Protein AF-A0A5K4F187-F1 (afdb_monomer)

Radius of gyration: 14.09 Å; Cα contacts (8 Å, |Δi|>4): 110; chains: 1; bounding box: 34×28×37 Å

Secondary structure (DSSP, 8-state):
--HHHHHHHSTTHHHHHHHHHHHHHHHTTT-THHHHHHHHHHHHHHHHHHHHHHHHHTS-GGGHHHHTTTTTHHHHHHHT--SS-HHHHHHHHHHTT--HHHHHHHHHHHHHHT-HHHHHHHH---

Solvent-accessible surface area (backbone atoms only — not comparable to full-atom values): 7067 Å² total; per-residue (Å²): 137,60,76,62,57,62,52,43,71,40,84,56,54,57,54,51,52,38,52,50,43,33,53,29,65,76,39,51,91,80,37,76,68,36,52,55,54,45,52,55,50,19,55,52,49,34,55,50,40,49,49,53,29,57,55,53,76,75,51,61,79,87,64,50,69,62,34,49,76,49,67,40,26,62,59,51,51,35,51,70,52,85,82,82,52,46,39,57,30,45,47,49,42,53,43,70,82,66,49,63,66,52,53,51,28,49,48,51,42,22,64,74,71,68,31,66,61,53,35,48,65,68,68,57,82,126

Structure (mmCIF, N/CA/C/O backbone):
data_AF-A0A5K4F187-F1
#
_entry.id   AF-A0A5K4F187-F1
#
loop_
_atom_site.group_PDB
_atom_site.id
_atom_site.type_symbol
_atom_site.label_atom_id
_atom_site.label_alt_id
_atom_site.label_comp_id
_atom_site.label_asym_id
_atom_site.label_entity_id
_atom_site.label_seq_id
_atom_site.pdbx_PDB_ins_code
_atom_site.Cartn_x
_atom_site.Cartn_y
_atom_site.Cartn_z
_atom_site.occupancy
_atom_site.B_iso_or_equiv
_atom_site.auth_seq_id
_atom_site.auth_comp_id
_atom_site.auth_asym_id
_atom_site.auth_atom_id
_atom_site.pdbx_PDB_model_num
ATOM 1 N N . MET A 1 1 ? -8.136 -8.387 -18.332 1.00 41.91 1 MET A N 1
ATOM 2 C CA . MET A 1 1 ? -8.249 -6.935 -18.084 1.00 41.91 1 MET A CA 1
ATOM 3 C C . MET A 1 1 ? -8.469 -6.796 -16.598 1.00 41.91 1 MET A C 1
ATOM 5 O O . MET A 1 1 ? -9.598 -6.872 -16.133 1.00 41.91 1 MET A O 1
ATOM 9 N N . ASP A 1 2 ? -7.359 -6.778 -15.870 1.00 48.38 2 ASP A N 1
ATOM 10 C CA . ASP A 1 2 ? -7.328 -6.798 -14.414 1.00 48.38 2 ASP A CA 1
ATOM 11 C C . ASP A 1 2 ? -7.909 -5.509 -13.844 1.00 48.38 2 ASP A C 1
ATOM 13 O O . ASP A 1 2 ? -7.563 -4.418 -14.298 1.00 48.38 2 ASP A O 1
ATOM 17 N N . ALA A 1 3 ? -8.751 -5.621 -12.813 1.00 48.53 3 ALA A N 1
ATOM 18 C CA . ALA A 1 3 ? -9.232 -4.478 -12.029 1.00 48.53 3 ALA A CA 1
ATOM 19 C C . ALA A 1 3 ? -8.074 -3.588 -11.528 1.00 48.53 3 ALA A C 1
ATOM 21 O O . ALA A 1 3 ? -8.249 -2.395 -11.297 1.00 48.53 3 ALA A O 1
ATOM 22 N N . MET A 1 4 ? -6.872 -4.160 -11.441 1.00 52.38 4 MET A N 1
ATOM 23 C CA . MET A 1 4 ? -5.626 -3.478 -11.130 1.00 52.38 4 MET A CA 1
ATOM 24 C C . MET A 1 4 ? -5.250 -2.371 -12.127 1.00 52.38 4 MET A C 1
ATOM 26 O O . MET A 1 4 ? -4.772 -1.320 -11.702 1.00 52.38 4 MET A O 1
ATOM 30 N N . CYS A 1 5 ? -5.527 -2.546 -13.427 1.00 54.59 5 CYS A N 1
ATOM 31 C CA . CYS A 1 5 ? -5.309 -1.481 -14.409 1.00 54.59 5 CYS A CA 1
ATOM 32 C C . CYS A 1 5 ? -6.138 -0.242 -14.065 1.00 54.59 5 CYS A C 1
ATOM 34 O O . CYS A 1 5 ? -5.663 0.866 -14.275 1.00 54.59 5 CYS A O 1
ATOM 36 N N . CYS A 1 6 ? -7.341 -0.395 -13.505 1.00 57.56 6 CYS A N 1
ATOM 37 C CA . CYS A 1 6 ? -8.207 0.744 -13.208 1.00 57.56 6 CYS A CA 1
ATOM 38 C C . CYS A 1 6 ? -7.652 1.629 -12.079 1.00 57.56 6 CYS A C 1
ATOM 40 O O . CYS A 1 6 ? -7.726 2.848 -12.189 1.00 57.56 6 CYS A O 1
ATOM 42 N N . TYR A 1 7 ? -7.064 1.042 -11.029 1.00 60.81 7 TYR A N 1
ATOM 43 C CA . TYR A 1 7 ? -6.511 1.802 -9.895 1.00 60.81 7 TYR A CA 1
ATOM 44 C C . TYR A 1 7 ? -5.134 2.403 -10.173 1.00 60.81 7 TYR A C 1
ATOM 46 O O . TYR A 1 7 ? -4.805 3.438 -9.606 1.00 60.81 7 TYR A O 1
ATOM 54 N N . LEU A 1 8 ? -4.335 1.757 -11.025 1.00 64.38 8 LEU A N 1
ATOM 55 C CA . LEU A 1 8 ? -3.025 2.271 -11.431 1.00 64.38 8 LEU A CA 1
ATOM 56 C C . LEU A 1 8 ? -3.118 3.317 -12.552 1.00 64.38 8 LEU A C 1
ATOM 58 O O . LEU A 1 8 ? -2.216 4.137 -12.687 1.00 64.38 8 LEU A O 1
ATOM 62 N N . SER A 1 9 ? -4.192 3.299 -13.352 1.00 67.88 9 SER A N 1
ATOM 63 C CA . SER A 1 9 ? -4.376 4.259 -14.453 1.00 67.88 9 SER A CA 1
ATOM 64 C C . SER A 1 9 ? -4.870 5.628 -13.987 1.00 67.88 9 SER A C 1
ATOM 66 O O . SER A 1 9 ? -4.604 6.623 -14.658 1.00 67.88 9 SER A O 1
ATOM 68 N N . ASP A 1 10 ? -5.611 5.692 -12.876 1.00 76.88 10 ASP A N 1
ATOM 69 C CA . ASP A 1 10 ? -6.059 6.959 -12.295 1.00 76.88 10 ASP A CA 1
ATOM 70 C C . ASP A 1 10 ? -5.128 7.359 -11.137 1.00 76.88 10 ASP A C 1
ATOM 72 O O . ASP A 1 10 ? -5.129 6.704 -10.088 1.00 76.88 10 ASP A O 1
ATOM 76 N N . PRO A 1 11 ? -4.353 8.450 -11.281 1.00 75.06 11 PRO A N 1
ATOM 77 C CA . PRO A 1 11 ? -3.360 8.846 -10.289 1.00 75.06 11 PRO A CA 1
ATOM 78 C C . PRO A 1 11 ? -3.975 9.336 -8.970 1.00 75.06 11 PRO A C 1
ATOM 80 O O . PRO A 1 11 ? -3.240 9.566 -8.010 1.00 75.06 11 PRO A O 1
ATOM 83 N N . HIS A 1 12 ? -5.296 9.517 -8.890 1.00 81.69 12 HIS A N 1
ATOM 84 C CA . HIS A 1 12 ? -5.978 10.063 -7.719 1.00 81.69 12 HIS A CA 1
ATOM 85 C C . HIS A 1 12 ? -6.656 9.007 -6.849 1.00 81.69 12 HIS A C 1
ATOM 87 O O . HIS A 1 12 ? -6.820 9.250 -5.652 1.00 81.69 12 HIS A O 1
ATOM 93 N N . ILE A 1 13 ? -7.013 7.831 -7.383 1.00 86.81 13 ILE A N 1
ATOM 94 C CA . ILE A 1 13 ? -7.771 6.836 -6.605 1.00 86.81 13 ILE A CA 1
ATOM 95 C C . ILE A 1 13 ? -6.973 6.359 -5.388 1.00 86.81 13 ILE A C 1
ATOM 97 O O . ILE A 1 13 ? -7.476 6.416 -4.265 1.00 86.81 13 ILE A O 1
ATOM 101 N N . LEU A 1 14 ? -5.724 5.927 -5.581 1.00 88.44 14 LEU A N 1
ATOM 102 C CA . LEU A 1 14 ? -4.896 5.427 -4.479 1.00 88.44 14 LEU A CA 1
ATOM 103 C C . LEU A 1 14 ? -4.615 6.494 -3.410 1.00 88.44 14 LEU A C 1
ATOM 105 O O . LEU A 1 14 ? -4.866 6.217 -2.234 1.00 88.44 14 LEU A O 1
ATOM 109 N N . PRO A 1 15 ? -4.205 7.727 -3.768 1.00 88.31 15 PRO A N 1
ATOM 110 C CA . PRO A 1 15 ? -4.126 8.825 -2.809 1.00 88.31 15 PRO A CA 1
ATOM 111 C C . PRO A 1 15 ? -5.427 9.060 -2.033 1.00 88.31 15 PRO A C 1
ATOM 113 O O . PRO A 1 15 ? -5.398 9.186 -0.809 1.00 88.31 15 PRO A O 1
ATOM 116 N N . CYS A 1 16 ? -6.584 9.054 -2.703 1.00 90.94 16 CYS A N 1
ATOM 117 C CA . CYS A 1 16 ? -7.873 9.210 -2.031 1.00 90.94 16 CYS A CA 1
AT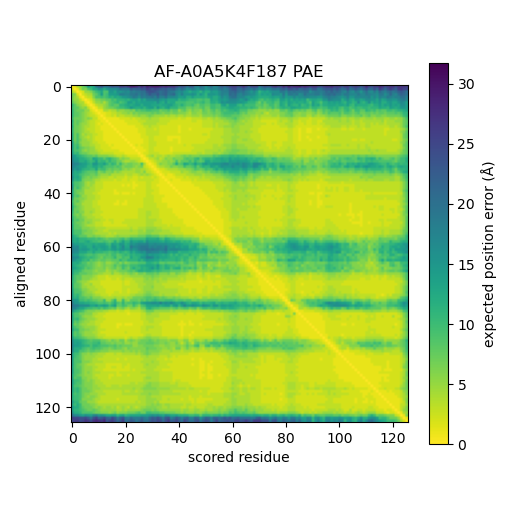OM 118 C C . CYS A 1 16 ? -8.148 8.082 -1.025 1.00 90.94 16 CYS A C 1
ATOM 120 O O . CYS A 1 16 ? -8.597 8.355 0.089 1.00 90.94 16 CYS A O 1
ATOM 122 N N . LEU A 1 17 ? -7.845 6.829 -1.370 1.00 93.12 17 LEU A N 1
ATOM 123 C CA . LEU A 1 17 ? -8.002 5.690 -0.459 1.00 93.12 17 LEU A CA 1
ATOM 124 C C . LEU A 1 17 ? -7.084 5.803 0.764 1.00 93.12 17 LEU A C 1
ATOM 126 O O . LEU A 1 17 ? -7.505 5.491 1.878 1.00 93.12 17 LEU A O 1
ATOM 130 N N . ILE A 1 18 ? -5.862 6.311 0.593 1.00 92.44 18 ILE A N 1
ATOM 131 C CA . ILE A 1 18 ? -4.937 6.565 1.707 1.00 92.44 18 ILE A CA 1
ATOM 132 C C . ILE A 1 18 ? -5.467 7.678 2.619 1.00 92.44 18 ILE A C 1
ATOM 134 O O . ILE A 1 18 ? -5.411 7.555 3.844 1.00 92.44 18 ILE A O 1
ATOM 138 N N . HIS A 1 19 ? -6.042 8.742 2.051 1.00 92.19 19 HIS A N 1
ATOM 139 C CA . HIS A 1 19 ? -6.689 9.796 2.839 1.00 92.19 19 HIS A CA 1
ATOM 140 C C . HIS A 1 19 ? -7.848 9.234 3.673 1.00 92.19 19 HIS A C 1
ATOM 142 O O . HIS A 1 19 ? -7.978 9.568 4.854 1.00 92.19 19 HIS A O 1
ATOM 148 N N . ILE A 1 20 ? -8.658 8.348 3.084 1.00 93.00 20 ILE A N 1
ATOM 149 C CA . ILE A 1 20 ? -9.744 7.658 3.790 1.00 93.00 20 ILE A CA 1
ATOM 150 C C . ILE A 1 20 ? -9.177 6.778 4.908 1.00 93.00 20 ILE A C 1
ATOM 152 O O . ILE A 1 20 ? -9.668 6.862 6.034 1.00 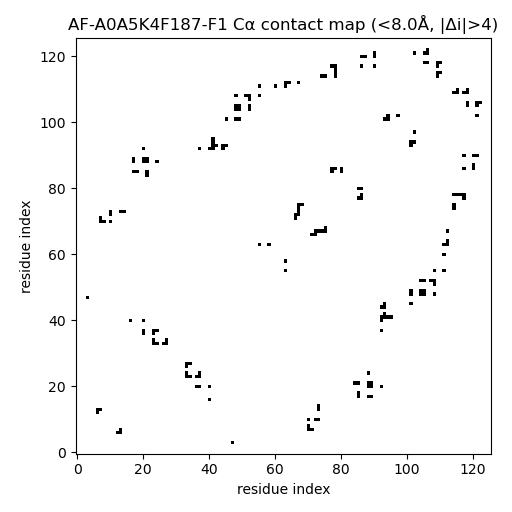93.00 20 ILE A O 1
ATOM 156 N N . ALA A 1 21 ? -8.129 5.990 4.642 1.00 93.19 21 ALA A N 1
ATOM 157 C CA . ALA A 1 21 ? -7.473 5.156 5.651 1.00 93.19 21 ALA A CA 1
ATOM 158 C C . ALA A 1 21 ? -6.973 5.997 6.837 1.00 93.19 21 ALA A C 1
ATOM 160 O O . ALA A 1 21 ? -7.273 5.683 7.988 1.00 93.19 21 ALA A O 1
ATOM 161 N N . CYS A 1 22 ? -6.294 7.113 6.560 1.00 93.25 22 CYS A N 1
ATOM 162 C CA . CYS A 1 22 ? -5.813 8.049 7.577 1.00 93.25 22 CYS A CA 1
ATOM 163 C C . CYS A 1 22 ? -6.962 8.620 8.426 1.00 93.25 22 CYS A C 1
ATOM 165 O O . CYS A 1 22 ? -6.899 8.602 9.658 1.00 93.25 22 CYS A O 1
ATOM 167 N N . GLY A 1 23 ? -8.049 9.071 7.791 1.00 91.94 23 GLY A N 1
ATOM 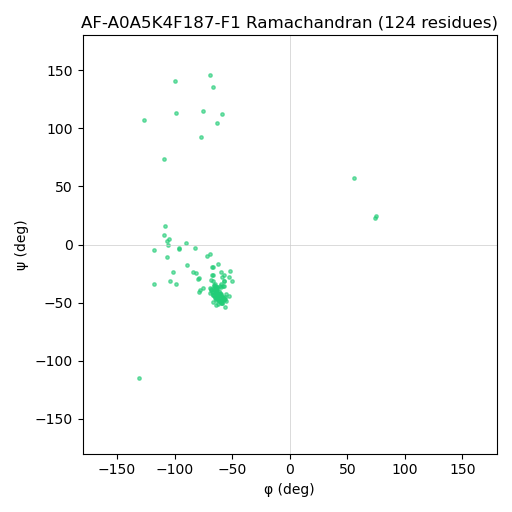168 C CA . GLY A 1 23 ? -9.238 9.555 8.498 1.00 91.94 23 GLY A CA 1
ATOM 169 C C . GLY A 1 23 ? -9.894 8.476 9.365 1.00 91.94 23 GLY A C 1
ATOM 170 O O . GLY A 1 23 ? -10.202 8.716 10.533 1.00 91.94 23 GLY A O 1
ATOM 171 N N . CYS A 1 24 ? -10.043 7.264 8.827 1.00 92.56 24 CYS A N 1
ATOM 172 C CA . CYS A 1 24 ? -10.639 6.134 9.536 1.00 92.56 24 CYS A CA 1
ATOM 173 C C . CYS A 1 24 ? -9.801 5.709 10.747 1.00 92.56 24 CYS A C 1
ATOM 175 O O . CYS A 1 24 ? -10.353 5.448 11.815 1.00 92.56 24 CYS A O 1
ATOM 177 N N . GLN A 1 25 ? -8.471 5.679 10.625 1.00 90.56 25 GLN A N 1
ATOM 178 C CA . GLN A 1 25 ? -7.588 5.336 11.743 1.00 90.56 25 GLN A CA 1
ATOM 179 C C . GLN A 1 25 ? -7.687 6.340 12.894 1.00 90.56 25 GLN A C 1
ATOM 181 O O . GLN A 1 25 ? -7.680 5.922 14.053 1.00 90.56 25 GLN A O 1
ATOM 186 N N . LYS A 1 26 ? -7.851 7.635 12.592 1.00 89.62 26 LYS A N 1
ATOM 187 C CA . LYS A 1 26 ? -8.053 8.688 13.603 1.00 89.62 26 LYS A CA 1
ATOM 188 C C . LYS A 1 26 ? -9.393 8.559 14.341 1.00 89.62 26 LYS A C 1
ATOM 190 O O . LYS A 1 26 ? -9.475 8.963 15.491 1.00 89.62 26 LYS A O 1
ATOM 195 N N . GLN A 1 27 ? -10.407 7.955 13.716 1.00 87.88 27 GLN A N 1
ATOM 196 C CA . GLN A 1 27 ? -11.767 7.816 14.265 1.00 87.88 27 GLN A CA 1
ATOM 197 C C . GLN A 1 27 ? -12.098 6.393 14.762 1.00 87.88 27 GLN A C 1
ATOM 199 O O . GLN A 1 27 ? -13.229 6.11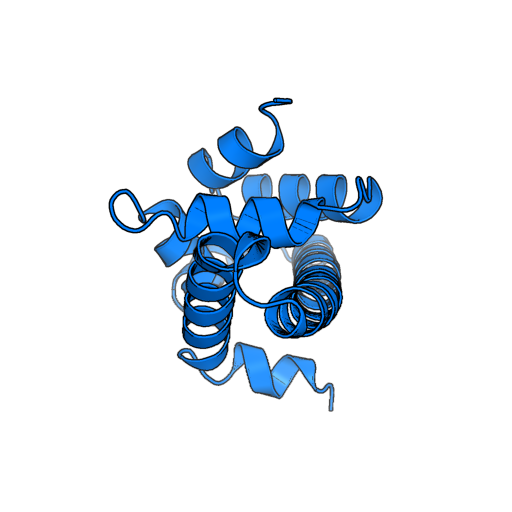5 15.170 1.00 87.88 27 GLN A O 1
ATOM 204 N N . LYS A 1 28 ? -11.129 5.463 14.753 1.00 80.44 28 LYS A N 1
ATOM 205 C CA . LYS A 1 28 ? -11.344 4.022 15.022 1.00 80.44 28 LYS A CA 1
ATOM 206 C C . LYS A 1 28 ? -11.926 3.686 16.399 1.00 80.44 28 LYS A C 1
ATOM 208 O O . LYS A 1 28 ? -12.498 2.605 16.581 1.00 80.44 28 LYS A O 1
ATOM 213 N N . SER A 1 29 ? -11.747 4.577 17.371 1.00 79.44 29 SER A N 1
ATOM 214 C CA . SER A 1 29 ? -12.304 4.467 18.724 1.00 79.44 29 SER A CA 1
ATOM 215 C C . SER A 1 29 ? -13.737 4.986 18.828 1.00 79.44 29 SER A C 1
ATOM 217 O O . SER A 1 29 ? -14.458 4.570 19.728 1.00 79.44 29 SER A O 1
ATOM 219 N N . GLU A 1 30 ? -14.149 5.872 17.922 1.00 82.31 30 GLU A N 1
ATOM 220 C CA . GLU A 1 30 ? -15.410 6.615 18.006 1.00 82.31 30 GLU A CA 1
ATOM 221 C C . GLU A 1 30 ? -16.509 5.991 17.141 1.00 82.31 30 GLU A C 1
ATOM 223 O O . GLU A 1 30 ? -17.677 5.991 17.526 1.00 82.31 30 GLU A O 1
ATOM 228 N N . LEU A 1 31 ? -16.146 5.416 15.989 1.00 82.88 31 LEU A N 1
ATOM 229 C CA . LEU A 1 31 ? -17.103 4.915 15.002 1.00 82.88 31 LEU A CA 1
ATOM 230 C C . LEU A 1 31 ? -16.821 3.450 14.634 1.00 82.88 31 LEU A C 1
ATOM 232 O O . LEU A 1 31 ? -15.895 3.179 13.874 1.00 82.88 31 LEU A O 1
ATOM 236 N N . PRO A 1 32 ? -17.639 2.478 15.080 1.00 81.00 32 PRO A N 1
ATOM 237 C CA . PRO A 1 32 ? -17.440 1.063 14.753 1.00 81.00 32 PRO A CA 1
ATOM 238 C C . PRO A 1 32 ? -17.404 0.761 13.246 1.00 81.00 32 PRO A C 1
ATOM 240 O O . PRO A 1 32 ? -16.668 -0.129 12.823 1.00 81.00 32 PRO A O 1
ATOM 243 N N . LEU A 1 33 ? -18.146 1.526 12.432 1.00 84.56 33 LEU A N 1
ATOM 244 C CA . LEU A 1 33 ? -18.199 1.379 10.971 1.00 84.56 33 LEU A CA 1
ATOM 245 C C . LEU A 1 33 ? -16.819 1.527 10.312 1.00 84.56 33 LEU A C 1
ATOM 247 O O . LEU A 1 33 ? -16.515 0.811 9.360 1.00 84.56 33 LEU A O 1
ATOM 251 N N . VAL A 1 34 ? -15.960 2.408 10.837 1.00 89.88 34 VAL A N 1
ATOM 252 C CA . VAL A 1 34 ? -14.646 2.668 10.229 1.00 89.88 34 VAL A CA 1
ATOM 253 C C . VAL A 1 34 ? -13.711 1.465 10.342 1.00 89.88 34 VAL A C 1
ATOM 255 O O . VAL A 1 34 ? -12.774 1.351 9.561 1.00 89.88 34 VAL A O 1
ATOM 258 N N . ARG A 1 35 ? -13.983 0.522 11.258 1.00 86.44 35 ARG A N 1
ATOM 259 C CA . ARG A 1 35 ? -13.232 -0.738 11.346 1.00 86.44 35 ARG A CA 1
ATOM 260 C C . ARG A 1 35 ? -13.489 -1.635 10.140 1.00 86.44 35 ARG A C 1
ATOM 262 O O . ARG A 1 35 ? -12.549 -2.256 9.664 1.00 86.44 35 ARG A O 1
ATOM 269 N N . GLY A 1 36 ? -14.730 -1.675 9.648 1.00 90.25 36 GLY A N 1
ATOM 270 C CA . GLY A 1 36 ? -15.075 -2.403 8.424 1.00 90.25 36 GLY A CA 1
ATOM 271 C C . GLY A 1 36 ? -14.367 -1.803 7.213 1.00 90.25 36 GLY A C 1
ATOM 272 O O . GLY A 1 36 ? -13.675 -2.513 6.498 1.00 90.25 36 GLY A O 1
ATOM 273 N N . ILE A 1 37 ? -14.419 -0.473 7.080 1.00 91.94 37 ILE A N 1
ATOM 274 C CA . ILE A 1 37 ? -13.717 0.250 6.007 1.00 91.94 37 ILE A CA 1
ATOM 275 C C . ILE A 1 37 ? -12.207 -0.026 6.052 1.00 91.94 37 ILE A C 1
ATOM 277 O O . ILE A 1 37 ? -11.601 -0.303 5.025 1.00 91.94 37 ILE A O 1
ATOM 281 N N . LEU A 1 38 ? -11.586 0.013 7.236 1.00 92.94 38 LEU A N 1
ATOM 282 C CA . LEU A 1 38 ? -10.160 -0.294 7.382 1.00 92.94 38 LEU A CA 1
ATOM 283 C C . LEU A 1 38 ? -9.824 -1.750 7.043 1.00 92.94 38 LEU A C 1
ATOM 285 O O . LEU A 1 38 ? -8.749 -1.995 6.507 1.00 92.94 38 LEU A O 1
ATOM 289 N N . ALA A 1 39 ? -10.713 -2.701 7.335 1.00 91.75 39 ALA A N 1
ATOM 290 C CA . ALA A 1 39 ? -10.518 -4.097 6.954 1.00 91.75 39 ALA A CA 1
ATOM 291 C C . ALA A 1 39 ? -10.566 -4.272 5.427 1.00 91.75 39 ALA A C 1
ATOM 293 O O . ALA A 1 39 ? -9.686 -4.918 4.863 1.00 91.75 39 ALA A O 1
ATOM 294 N N . ASP A 1 40 ? -11.523 -3.632 4.753 1.00 92.69 40 ASP A N 1
ATOM 295 C CA . ASP A 1 40 ? -11.620 -3.668 3.290 1.00 92.69 40 ASP A CA 1
ATOM 296 C C . ASP A 1 40 ? -10.402 -2.996 2.631 1.00 92.69 40 ASP A C 1
ATOM 298 O O . ASP A 1 40 ? -9.826 -3.522 1.677 1.00 92.69 40 ASP A O 1
ATOM 302 N N . LEU A 1 41 ? -9.958 -1.857 3.176 1.00 93.75 41 LEU A N 1
ATOM 303 C CA . LEU A 1 41 ? -8.755 -1.163 2.711 1.00 93.75 41 LEU A CA 1
ATOM 304 C C . LEU A 1 41 ? -7.475 -1.972 2.965 1.00 93.75 41 LEU A C 1
ATOM 306 O O . LEU A 1 41 ? -6.582 -1.939 2.125 1.00 93.75 41 LEU A O 1
ATOM 310 N N . ASN A 1 42 ? -7.378 -2.711 4.078 1.00 94.00 42 ASN A N 1
ATOM 311 C CA . ASN A 1 42 ? -6.258 -3.622 4.343 1.00 94.00 42 ASN A CA 1
ATOM 312 C C . ASN A 1 42 ? -6.159 -4.682 3.242 1.00 94.00 42 ASN A C 1
ATOM 314 O O . ASN A 1 42 ? -5.093 -4.830 2.652 1.00 94.00 42 ASN A O 1
ATOM 318 N N . VAL A 1 43 ? -7.264 -5.360 2.914 1.00 93.06 43 VAL A N 1
ATOM 319 C CA . VAL A 1 43 ? -7.291 -6.367 1.838 1.00 93.06 43 VAL A CA 1
ATOM 320 C C . VAL A 1 43 ? -6.894 -5.739 0.501 1.00 93.06 43 VAL A C 1
ATOM 322 O O . VAL A 1 43 ? -6.000 -6.242 -0.175 1.00 93.06 43 VAL A O 1
ATOM 325 N N . LEU A 1 44 ? -7.486 -4.593 0.155 1.00 92.62 44 LEU A N 1
ATOM 326 C CA . LEU A 1 44 ? -7.191 -3.909 -1.101 1.00 92.62 44 LEU A CA 1
ATOM 327 C C . LEU A 1 44 ? -5.715 -3.504 -1.216 1.00 92.62 44 LEU A C 1
ATOM 329 O O . LEU A 1 44 ? -5.083 -3.757 -2.241 1.00 92.62 44 LEU A O 1
ATOM 333 N N . PHE A 1 45 ? -5.146 -2.873 -0.186 1.00 92.81 45 PHE A N 1
ATOM 334 C CA . PHE A 1 45 ? -3.748 -2.447 -0.231 1.00 92.81 45 PHE A CA 1
ATOM 335 C C . PHE A 1 45 ? -2.785 -3.631 -0.278 1.00 92.81 45 PHE A C 1
ATOM 337 O O . PHE A 1 45 ? -1.778 -3.551 -0.981 1.00 92.81 45 PHE A O 1
ATOM 344 N N . LYS A 1 46 ? -3.100 -4.741 0.396 1.00 92.19 46 LYS A N 1
ATOM 345 C CA . LYS A 1 46 ? -2.319 -5.978 0.290 1.00 92.19 46 LYS A CA 1
ATOM 346 C C . LYS A 1 46 ? -2.279 -6.506 -1.130 1.00 92.19 46 LYS A C 1
ATOM 348 O O . LYS A 1 46 ? -1.193 -6.762 -1.641 1.00 92.19 46 LYS A O 1
ATOM 353 N N . ASP A 1 47 ? -3.435 -6.629 -1.773 1.00 91.06 47 ASP A N 1
ATOM 354 C CA . ASP A 1 47 ? -3.521 -7.135 -3.143 1.00 91.06 47 ASP A CA 1
ATOM 355 C C . ASP A 1 47 ? -2.734 -6.245 -4.111 1.00 91.06 47 ASP A C 1
ATOM 357 O O . ASP A 1 47 ? -1.978 -6.736 -4.953 1.00 91.06 47 ASP A O 1
ATOM 361 N N . ILE A 1 48 ? -2.837 -4.923 -3.937 1.00 90.06 48 ILE A N 1
ATOM 362 C CA . ILE A 1 48 ? -2.066 -3.956 -4.722 1.00 90.06 48 ILE A CA 1
ATOM 363 C C . ILE A 1 48 ? -0.568 -4.154 -4.499 1.00 90.06 48 ILE A C 1
ATOM 365 O O . ILE A 1 48 ? 0.174 -4.250 -5.470 1.00 90.06 48 ILE A O 1
ATOM 369 N N . ILE A 1 49 ? -0.110 -4.252 -3.252 1.00 91.62 49 ILE A N 1
ATOM 370 C CA . ILE A 1 49 ? 1.315 -4.392 -2.934 1.00 91.62 49 ILE A CA 1
ATOM 371 C C . ILE A 1 49 ? 1.896 -5.711 -3.426 1.00 91.62 49 ILE A C 1
ATOM 373 O O . ILE A 1 49 ? 2.982 -5.709 -4.005 1.00 91.62 49 ILE A O 1
ATOM 377 N N . LYS A 1 50 ? 1.181 -6.823 -3.247 1.00 91.06 50 LYS A N 1
ATOM 378 C CA . LYS A 1 50 ? 1.603 -8.133 -3.760 1.00 91.06 50 LYS A CA 1
ATOM 379 C C . LYS A 1 50 ? 1.744 -8.101 -5.273 1.00 91.06 50 LYS A C 1
ATOM 381 O O . LYS A 1 50 ? 2.729 -8.591 -5.818 1.00 91.06 50 LYS A O 1
ATOM 386 N N . SER A 1 51 ? 0.795 -7.469 -5.949 1.00 88.25 51 SER A N 1
ATOM 387 C CA . SER A 1 51 ? 0.830 -7.409 -7.398 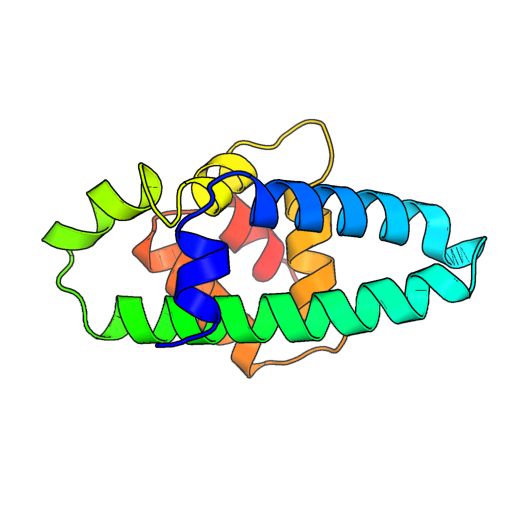1.00 88.25 51 SER A CA 1
ATOM 388 C C . SER A 1 51 ? 1.878 -6.417 -7.925 1.00 88.25 51 SER A C 1
ATOM 390 O O . SER A 1 51 ? 2.607 -6.749 -8.854 1.00 88.25 51 SER A O 1
ATOM 392 N N . VAL A 1 52 ? 2.080 -5.262 -7.274 1.00 88.69 52 VAL A N 1
ATOM 393 C CA . VAL A 1 52 ? 3.218 -4.368 -7.576 1.00 88.69 52 VAL A CA 1
ATOM 394 C C . VAL A 1 52 ? 4.544 -5.106 -7.378 1.00 88.69 52 VAL A C 1
ATOM 396 O O . VAL A 1 52 ? 5.405 -5.037 -8.249 1.00 88.69 52 VAL A O 1
ATOM 399 N N . SER A 1 53 ? 4.695 -5.857 -6.283 1.00 90.56 53 SER A N 1
ATOM 400 C CA . SER A 1 53 ? 5.879 -6.688 -6.034 1.00 90.56 53 SER A CA 1
ATOM 401 C C . SER A 1 53 ? 6.106 -7.690 -7.166 1.00 90.56 53 SER A C 1
ATOM 403 O O . SER A 1 53 ? 7.211 -7.762 -7.693 1.00 90.56 53 SER A O 1
ATOM 405 N N . SER A 1 54 ? 5.063 -8.413 -7.584 1.00 88.12 54 SER A N 1
ATOM 406 C CA . SER A 1 54 ? 5.153 -9.393 -8.673 1.00 88.12 54 SER A CA 1
ATOM 407 C C . SER A 1 54 ? 5.515 -8.752 -10.017 1.00 88.12 54 SER A C 1
ATOM 409 O O . SER A 1 54 ? 6.332 -9.297 -10.757 1.00 88.12 54 SER A O 1
ATOM 411 N N . CYS A 1 55 ? 4.964 -7.575 -10.331 1.00 84.62 55 CYS A N 1
ATOM 412 C CA . CYS A 1 55 ? 5.340 -6.836 -11.536 1.00 84.62 55 CYS A CA 1
ATOM 413 C C . CYS A 1 55 ? 6.822 -6.446 -11.511 1.00 84.62 55 CYS A C 1
ATOM 415 O O . CYS A 1 55 ? 7.529 -6.655 -12.498 1.00 84.62 55 CYS A O 1
ATOM 417 N N . LEU A 1 56 ? 7.288 -5.915 -10.380 1.00 85.31 56 LEU A N 1
ATOM 418 C CA . LEU A 1 56 ? 8.665 -5.462 -10.217 1.00 85.31 56 LEU A CA 1
ATOM 419 C C . LEU A 1 56 ? 9.677 -6.620 -10.276 1.00 85.31 56 LEU A C 1
ATOM 421 O O . LEU A 1 56 ? 10.709 -6.473 -10.918 1.00 85.31 56 LEU A O 1
ATOM 425 N N . GLU A 1 57 ? 9.357 -7.801 -9.731 1.00 84.62 57 GLU A N 1
ATOM 426 C CA . GLU A 1 57 ? 10.216 -9.001 -9.818 1.00 84.62 57 GLU A CA 1
ATOM 427 C C . GLU A 1 57 ? 10.544 -9.434 -11.255 1.00 84.62 57 GLU A C 1
ATOM 429 O O . GLU A 1 57 ? 11.568 -10.074 -11.496 1.00 84.62 57 GLU A O 1
ATOM 434 N N . THR A 1 58 ? 9.676 -9.105 -12.213 1.00 80.62 58 THR A N 1
ATOM 435 C CA . THR A 1 58 ? 9.851 -9.464 -13.628 1.00 80.62 58 THR A CA 1
ATOM 436 C C . THR A 1 58 ? 10.478 -8.353 -14.474 1.00 80.62 58 THR A C 1
A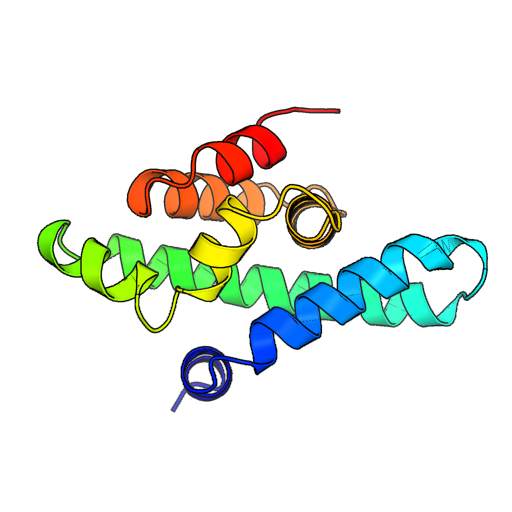TOM 438 O O . THR A 1 58 ? 10.711 -8.561 -15.665 1.00 80.62 58 THR A O 1
ATOM 441 N N . MET A 1 59 ? 10.743 -7.181 -13.888 1.00 78.38 59 MET A N 1
ATOM 442 C CA . MET A 1 59 ? 11.283 -6.015 -14.588 1.00 78.38 59 MET A CA 1
ATOM 443 C C . MET A 1 59 ? 12.792 -5.862 -14.392 1.00 78.38 59 MET A C 1
ATOM 445 O O . MET A 1 59 ? 13.317 -6.013 -13.295 1.00 78.38 59 MET A O 1
ATOM 449 N N . ASP A 1 60 ? 13.487 -5.467 -15.460 1.00 75.75 60 ASP A N 1
ATOM 450 C CA . ASP A 1 60 ? 14.865 -4.980 -15.375 1.00 75.75 60 ASP A CA 1
ATOM 451 C C . ASP A 1 60 ? 14.945 -3.611 -14.671 1.00 75.75 60 ASP A C 1
ATOM 453 O O . ASP A 1 60 ? 14.094 -2.739 -14.876 1.00 75.75 60 ASP A O 1
ATOM 457 N N . ASP A 1 61 ? 16.032 -3.380 -13.924 1.00 68.44 61 ASP A N 1
ATOM 458 C CA . ASP A 1 61 ? 16.309 -2.143 -13.168 1.00 68.44 61 ASP A CA 1
ATOM 459 C C . ASP A 1 61 ? 16.144 -0.845 -13.987 1.00 68.44 61 ASP A C 1
ATOM 461 O O . ASP A 1 61 ? 15.763 0.203 -13.458 1.00 68.44 61 ASP A O 1
ATOM 465 N N . SER A 1 62 ? 16.412 -0.889 -15.296 1.00 68.19 62 SER A N 1
ATOM 466 C CA . SER A 1 62 ? 16.293 0.260 -16.205 1.00 68.19 62 SER A CA 1
ATOM 467 C C . SER A 1 62 ? 14.853 0.747 -16.410 1.00 68.19 62 SER A C 1
ATOM 469 O O . SER A 1 62 ? 14.661 1.900 -16.799 1.00 68.19 62 SER A O 1
ATOM 471 N N . ASN A 1 63 ? 13.851 -0.085 -16.112 1.00 73.19 63 ASN A N 1
ATOM 472 C CA . ASN A 1 63 ? 12.430 0.242 -16.260 1.00 73.19 63 ASN A CA 1
ATOM 473 C C . ASN A 1 63 ? 11.784 0.745 -14.960 1.00 73.19 63 ASN A C 1
ATOM 475 O O . ASN A 1 63 ? 10.627 1.156 -14.975 1.00 73.19 63 ASN A O 1
ATOM 479 N N . ILE A 1 64 ? 12.519 0.763 -13.844 1.00 73.25 64 ILE A N 1
ATOM 480 C CA . ILE A 1 64 ? 11.969 1.101 -12.524 1.00 73.25 64 ILE A CA 1
ATOM 481 C C . ILE A 1 64 ? 11.795 2.617 -12.339 1.00 73.25 64 ILE A C 1
ATOM 483 O O . ILE A 1 64 ? 10.786 3.076 -11.807 1.00 73.25 64 ILE A O 1
ATOM 487 N N . ALA A 1 65 ? 12.759 3.418 -12.803 1.00 70.56 65 ALA A N 1
ATOM 488 C CA . ALA A 1 65 ? 12.733 4.877 -12.659 1.00 70.56 65 ALA A CA 1
ATOM 489 C C . ALA A 1 65 ? 11.471 5.571 -13.227 1.00 70.56 65 ALA A C 1
ATOM 491 O O . ALA A 1 65 ? 10.949 6.456 -12.551 1.00 70.56 65 ALA A O 1
ATOM 492 N N . PRO A 1 66 ? 10.940 5.219 -14.416 1.00 73.62 66 PRO A N 1
ATOM 493 C CA . PRO A 1 66 ? 9.719 5.851 -14.918 1.00 73.62 66 PRO A CA 1
ATOM 494 C C . PRO A 1 66 ? 8.468 5.521 -14.087 1.00 73.62 66 PRO A C 1
ATOM 496 O O . PRO A 1 66 ? 7.565 6.356 -14.022 1.00 73.62 66 PRO A O 1
ATOM 499 N N . LEU A 1 67 ? 8.422 4.377 -13.390 1.00 76.69 67 LEU A N 1
ATOM 500 C CA . LEU A 1 67 ? 7.256 3.975 -12.591 1.00 76.69 67 LEU A CA 1
ATOM 501 C C . LEU A 1 67 ? 6.992 4.930 -11.425 1.00 76.69 67 LEU A C 1
ATOM 503 O O . LEU A 1 67 ? 5.841 5.256 -11.142 1.00 76.69 67 LEU A O 1
ATOM 507 N N . THR A 1 68 ? 8.041 5.431 -10.767 1.00 74.69 68 THR A N 1
ATOM 508 C CA . THR A 1 68 ? 7.903 6.386 -9.650 1.00 74.69 68 THR A CA 1
ATOM 509 C C . THR A 1 68 ? 7.469 7.783 -10.104 1.00 74.69 68 THR A C 1
ATOM 511 O O . THR A 1 68 ? 7.081 8.606 -9.277 1.00 74.69 68 THR A O 1
ATOM 514 N N . THR A 1 69 ? 7.472 8.040 -11.415 1.00 74.62 69 THR A N 1
ATOM 515 C CA . THR A 1 69 ? 6.915 9.247 -12.047 1.00 74.62 69 THR A CA 1
ATOM 516 C C . THR A 1 69 ? 5.585 9.005 -12.773 1.00 74.62 69 THR A C 1
ATOM 518 O O . THR A 1 69 ? 5.021 9.950 -13.322 1.00 74.62 69 THR A O 1
ATOM 521 N N . GLY A 1 70 ? 5.090 7.763 -12.772 1.00 80.88 70 GLY A N 1
ATOM 522 C CA . GLY A 1 70 ? 3.863 7.326 -13.437 1.00 80.88 70 GLY A CA 1
ATOM 523 C C . GLY A 1 70 ? 2.980 6.509 -12.496 1.00 80.88 70 GLY A C 1
ATOM 524 O O . GLY A 1 70 ? 2.494 7.017 -11.487 1.00 80.88 70 GLY A O 1
ATOM 525 N N . GLU A 1 71 ? 2.786 5.229 -12.804 1.00 79.75 71 GLU A N 1
ATOM 526 C CA . GLU A 1 71 ? 1.830 4.336 -12.134 1.00 79.75 71 GLU A CA 1
ATOM 527 C C . GLU A 1 71 ? 2.069 4.172 -10.621 1.00 79.75 71 GLU A C 1
ATOM 529 O O . GLU A 1 71 ? 1.133 3.926 -9.858 1.00 79.75 71 GLU A O 1
ATOM 534 N N . LEU A 1 72 ? 3.315 4.327 -10.161 1.00 86.75 72 LEU A N 1
ATOM 535 C CA . LEU A 1 72 ? 3.715 4.208 -8.754 1.00 86.75 72 LEU A CA 1
ATOM 536 C C . LEU A 1 72 ? 4.076 5.560 -8.126 1.00 86.75 72 LEU A C 1
ATOM 538 O O . LEU A 1 72 ? 4.655 5.605 -7.038 1.00 86.75 72 LEU A O 1
ATOM 542 N N . GLN A 1 73 ? 3.699 6.675 -8.760 1.00 87.38 73 GLN A N 1
ATOM 543 C CA . GLN A 1 73 ? 3.934 8.017 -8.221 1.00 87.38 73 GLN A CA 1
ATOM 544 C C . GLN A 1 73 ? 3.312 8.202 -6.830 1.00 87.38 73 GLN A C 1
ATOM 546 O O . GLN A 1 73 ? 3.856 8.917 -5.993 1.00 87.38 73 GLN A O 1
ATOM 551 N N . TRP A 1 74 ? 2.200 7.528 -6.534 1.00 89.06 74 TRP A N 1
ATOM 552 C CA . TRP A 1 74 ? 1.567 7.583 -5.217 1.00 89.06 74 TRP A CA 1
ATOM 553 C C . TRP A 1 74 ? 2.484 7.069 -4.088 1.00 89.06 74 TRP A C 1
ATOM 555 O O . TRP A 1 74 ? 2.477 7.652 -3.006 1.00 89.06 74 TRP A O 1
ATOM 565 N N . LEU A 1 75 ? 3.323 6.051 -4.337 1.00 90.12 75 LEU A N 1
ATOM 566 C CA . LEU A 1 75 ? 4.327 5.573 -3.374 1.00 90.12 75 LEU A CA 1
ATOM 567 C C . LEU A 1 75 ? 5.448 6.597 -3.186 1.00 90.12 75 LEU A C 1
ATOM 569 O O . LEU A 1 75 ? 5.856 6.865 -2.058 1.00 90.12 75 LEU A O 1
ATOM 573 N N . ALA A 1 76 ? 5.904 7.221 -4.274 1.00 88.75 76 ALA A N 1
ATOM 574 C CA . ALA A 1 76 ? 6.883 8.303 -4.200 1.00 88.75 76 ALA A CA 1
ATOM 575 C C . ALA A 1 76 ? 6.327 9.524 -3.441 1.00 88.75 76 ALA A C 1
ATOM 577 O O . ALA A 1 76 ? 7.043 10.167 -2.676 1.00 88.75 76 ALA A O 1
ATOM 578 N N . ASN A 1 77 ? 5.038 9.827 -3.590 1.00 89.56 77 ASN A N 1
ATOM 579 C CA . ASN A 1 77 ? 4.382 10.893 -2.836 1.00 89.56 77 ASN A CA 1
ATOM 580 C C . ASN A 1 77 ? 4.289 10.551 -1.340 1.00 89.56 77 ASN A C 1
ATOM 582 O O . ASN A 1 77 ? 4.545 11.419 -0.511 1.00 89.56 77 ASN A O 1
ATOM 586 N N . LEU A 1 78 ? 3.981 9.296 -0.988 1.00 90.12 78 LEU A N 1
ATOM 587 C CA . LEU A 1 78 ? 3.971 8.835 0.408 1.00 90.12 78 LEU A CA 1
ATOM 588 C C . LEU A 1 78 ? 5.352 8.898 1.065 1.00 90.12 78 LEU A C 1
ATOM 590 O O . LEU A 1 78 ? 5.467 9.258 2.235 1.00 90.12 78 LEU A O 1
ATOM 594 N N . GLU A 1 79 ? 6.405 8.568 0.321 1.00 89.75 79 GLU A N 1
ATOM 595 C CA . GLU A 1 79 ? 7.790 8.667 0.789 1.00 89.75 79 GLU A CA 1
ATOM 596 C C . GLU A 1 79 ? 8.130 10.101 1.233 1.00 89.75 79 GLU A C 1
ATOM 598 O O . GLU A 1 79 ? 8.808 10.312 2.241 1.00 89.75 79 GLU A O 1
ATOM 603 N N . ASN A 1 80 ? 7.578 11.094 0.535 1.00 86.69 80 ASN A N 1
ATOM 604 C CA . ASN A 1 80 ? 7.772 12.513 0.822 1.00 86.69 80 ASN A CA 1
ATOM 605 C C . ASN A 1 80 ? 6.730 13.109 1.795 1.00 86.69 80 ASN A C 1
ATOM 607 O O . ASN A 1 80 ? 6.794 14.304 2.082 1.00 86.69 80 ASN A O 1
ATOM 611 N N . ASP A 1 81 ? 5.777 12.324 2.318 1.00 84.25 81 ASP A N 1
ATOM 612 C CA . ASP A 1 81 ? 4.815 12.815 3.313 1.00 84.25 81 ASP A CA 1
ATOM 613 C C . ASP A 1 81 ? 5.475 12.958 4.691 1.00 84.25 81 ASP A C 1
ATOM 615 O O . ASP A 1 81 ? 5.852 11.971 5.317 1.00 84.25 81 ASP A O 1
ATOM 619 N N . ASP A 1 82 ? 5.584 14.187 5.189 1.00 71.88 82 ASP A N 1
ATOM 620 C CA . ASP A 1 82 ? 6.128 14.474 6.526 1.00 71.88 82 ASP A CA 1
ATOM 621 C C . ASP A 1 82 ? 5.105 15.141 7.463 1.00 71.88 82 ASP A C 1
ATOM 623 O O . ASP A 1 82 ? 5.398 15.367 8.635 1.00 71.88 82 ASP A O 1
ATOM 627 N N . GLN A 1 83 ? 3.905 15.480 6.975 1.00 74.62 83 GLN A N 1
ATOM 628 C CA . GLN A 1 83 ? 2.980 16.364 7.702 1.00 74.62 83 GLN A CA 1
ATOM 629 C C . GLN A 1 83 ? 1.654 15.715 8.088 1.00 74.62 83 GLN A C 1
ATOM 631 O O . GLN A 1 83 ? 1.090 16.064 9.127 1.00 74.62 83 GLN A O 1
ATOM 636 N N . PHE A 1 84 ? 1.125 14.803 7.272 1.00 78.44 84 PHE A N 1
ATOM 637 C CA . PHE A 1 84 ? -0.267 14.368 7.416 1.00 78.44 84 PHE A CA 1
ATOM 638 C C . PHE A 1 84 ? -0.419 12.961 8.002 1.00 78.44 84 PHE A C 1
ATOM 640 O O . PHE A 1 84 ? -1.528 12.586 8.410 1.00 78.44 84 PHE A O 1
ATOM 647 N N . GLY A 1 85 ? 0.687 12.217 8.100 1.00 87.00 85 GLY A N 1
ATOM 648 C CA . GLY A 1 85 ? 0.720 10.851 8.617 1.00 87.00 85 GLY A CA 1
ATOM 649 C C . GLY A 1 85 ? 0.155 9.840 7.621 1.00 87.00 85 GLY A C 1
ATOM 650 O O . GLY A 1 85 ? -0.336 8.790 8.022 1.00 87.00 85 GLY A O 1
ATOM 651 N N . PHE A 1 86 ? 0.177 10.152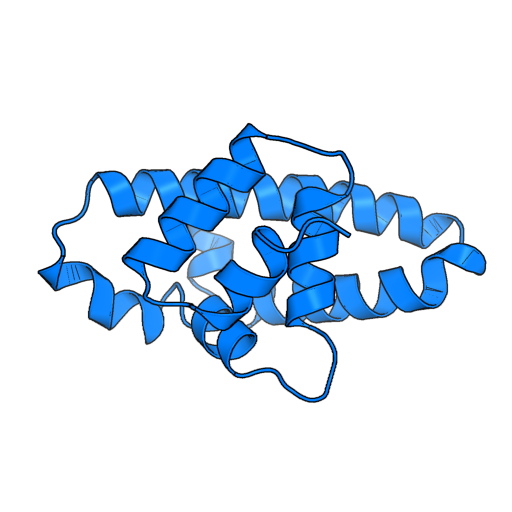 6.324 1.00 91.19 86 PHE A N 1
ATOM 652 C CA . PHE A 1 86 ? -0.313 9.261 5.275 1.00 91.19 86 PHE A CA 1
ATOM 653 C C . PHE A 1 86 ? 0.585 8.044 5.106 1.00 91.19 86 PHE A C 1
ATOM 655 O O . PHE A 1 86 ? 0.068 6.944 4.922 1.00 91.19 86 PHE A O 1
ATOM 662 N N . ARG A 1 87 ? 1.907 8.225 5.228 1.00 92.56 87 ARG A N 1
ATOM 663 C CA . ARG A 1 87 ? 2.861 7.109 5.225 1.00 92.56 87 ARG A CA 1
ATOM 664 C C . ARG A 1 87 ? 2.524 6.102 6.320 1.00 92.56 87 ARG A C 1
ATOM 666 O O . ARG A 1 87 ? 2.320 4.932 6.022 1.00 92.56 87 ARG A O 1
ATOM 673 N N . GLU A 1 88 ? 2.403 6.578 7.557 1.00 90.31 88 GLU A N 1
ATOM 674 C CA . GLU A 1 88 ? 2.083 5.735 8.711 1.00 90.31 88 GLU A CA 1
ATOM 675 C C . GLU A 1 88 ? 0.691 5.107 8.576 1.00 90.31 88 GLU A C 1
ATOM 677 O O . GLU A 1 88 ? 0.501 3.925 8.850 1.00 90.31 88 GLU A O 1
ATOM 682 N N . ALA A 1 89 ? -0.289 5.871 8.084 1.00 91.88 89 ALA A N 1
ATOM 683 C CA . ALA A 1 89 ? -1.624 5.341 7.867 1.00 91.88 89 ALA A CA 1
ATOM 684 C C . ALA A 1 89 ? -1.629 4.196 6.856 1.00 91.88 89 ALA A C 1
ATOM 686 O O . ALA A 1 89 ? -2.275 3.174 7.088 1.00 91.88 89 ALA A O 1
ATOM 687 N N . PHE A 1 90 ? -0.890 4.345 5.759 1.00 93.31 90 PHE A N 1
ATOM 688 C CA . PHE A 1 90 ? -0.732 3.307 4.755 1.00 93.31 90 PHE A CA 1
ATOM 689 C C . PHE A 1 90 ? -0.025 2.069 5.323 1.00 93.31 90 PHE A C 1
ATOM 691 O O . PHE A 1 90 ? -0.578 0.974 5.234 1.00 93.31 90 PHE A O 1
ATOM 698 N N . THR A 1 91 ? 1.138 2.224 5.965 1.00 91.62 91 THR A N 1
ATOM 699 C CA . THR A 1 91 ? 1.899 1.087 6.512 1.00 91.62 91 THR A CA 1
ATOM 700 C C . THR A 1 91 ? 1.124 0.360 7.605 1.00 91.62 91 THR A C 1
ATOM 702 O O . THR A 1 91 ? 0.999 -0.863 7.549 1.00 91.62 91 THR A O 1
ATOM 705 N N . ASN A 1 92 ? 0.503 1.093 8.532 1.00 91.12 92 ASN A N 1
ATOM 706 C CA . ASN A 1 92 ? -0.358 0.514 9.562 1.00 91.12 92 ASN A CA 1
ATOM 707 C C . ASN A 1 92 ? -1.558 -0.204 8.946 1.00 91.12 92 ASN A C 1
ATOM 709 O O . ASN A 1 92 ? -1.933 -1.269 9.422 1.00 91.12 92 ASN A O 1
ATOM 713 N N . CYS A 1 93 ? -2.163 0.353 7.891 1.00 92.75 93 CYS A N 1
ATOM 714 C CA . CYS A 1 93 ? -3.286 -0.293 7.220 1.00 92.75 93 CYS A CA 1
ATOM 715 C C . CYS A 1 93 ? -2.849 -1.604 6.564 1.00 92.75 93 CYS A C 1
ATOM 717 O O . CYS A 1 93 ? -3.528 -2.602 6.752 1.00 92.75 93 CYS A O 1
ATOM 719 N N . CYS A 1 94 ? -1.712 -1.635 5.864 1.00 91.69 94 CYS A N 1
ATOM 720 C CA . CYS A 1 94 ? -1.184 -2.839 5.212 1.00 91.69 94 CYS A CA 1
ATOM 721 C C . CYS A 1 94 ? -0.782 -3.943 6.200 1.00 91.69 94 CYS A C 1
ATOM 723 O O . CYS A 1 94 ? -0.940 -5.123 5.894 1.00 91.69 94 CYS A O 1
ATOM 725 N N . LEU A 1 95 ? -0.253 -3.565 7.367 1.00 89.94 95 LEU A N 1
ATOM 726 C CA . LEU A 1 95 ? 0.394 -4.483 8.313 1.00 89.94 95 LEU A CA 1
ATOM 727 C C . LEU A 1 95 ? -0.440 -4.783 9.569 1.00 89.94 95 LEU A C 1
ATOM 729 O O . LEU A 1 95 ? 0.031 -5.503 10.447 1.00 89.94 95 LEU A O 1
ATOM 733 N N . ASN A 1 96 ? -1.662 -4.250 9.665 1.00 83.94 96 ASN A N 1
ATOM 734 C CA . ASN A 1 96 ? -2.500 -4.269 10.874 1.00 83.94 96 ASN A CA 1
ATOM 735 C C . ASN A 1 96 ? -2.719 -5.665 11.494 1.00 83.94 96 ASN A C 1
ATOM 737 O O . ASN A 1 96 ? -2.967 -5.791 12.689 1.00 83.94 96 ASN A O 1
ATOM 741 N N . ASP A 1 97 ? -2.675 -6.715 10.685 1.00 82.94 97 ASP A N 1
ATOM 742 C CA . ASP A 1 97 ? -2.953 -8.096 11.074 1.00 82.94 97 ASP A CA 1
ATOM 743 C C . ASP A 1 97 ? -1.703 -8.996 11.098 1.00 82.94 97 ASP A C 1
ATOM 745 O O . ASP A 1 97 ? -1.820 -10.204 11.293 1.00 82.94 97 ASP A O 1
ATOM 749 N N . GLY A 1 98 ? -0.505 -8.419 10.942 1.00 79.88 98 GLY A N 1
ATOM 750 C CA . GLY A 1 98 ? 0.761 -9.155 11.040 1.00 79.88 98 GLY A CA 1
ATOM 751 C C . GLY A 1 98 ? 1.070 -10.058 9.842 1.00 79.88 98 GLY A C 1
ATOM 752 O O . GLY A 1 98 ? 1.845 -11.005 9.978 1.00 79.88 98 GLY A O 1
ATOM 753 N N . ASP A 1 99 ? 0.480 -9.779 8.677 1.00 87.69 99 ASP A N 1
ATOM 754 C CA . ASP A 1 99 ? 0.688 -10.539 7.442 1.00 87.69 99 ASP A CA 1
ATOM 755 C C . ASP A 1 99 ? 2.154 -10.453 6.966 1.00 87.69 99 ASP A C 1
ATOM 757 O O . ASP A 1 99 ? 2.619 -9.436 6.440 1.00 87.69 99 ASP A O 1
ATOM 761 N N . SER A 1 100 ? 2.903 -11.538 7.182 1.00 88.62 100 SER A N 1
ATOM 762 C CA . SER A 1 100 ? 4.344 -11.608 6.908 1.00 88.62 100 SER A CA 1
ATOM 763 C C . SER A 1 100 ? 4.675 -11.563 5.417 1.00 88.62 100 SER A C 1
ATOM 765 O O . SER A 1 100 ? 5.716 -11.024 5.041 1.00 88.62 100 SER A O 1
ATOM 767 N N . GLU A 1 101 ? 3.786 -12.084 4.570 1.00 91.88 101 GLU A N 1
ATOM 768 C CA . GLU A 1 101 ? 3.927 -12.047 3.114 1.00 91.88 101 GLU A CA 1
ATOM 769 C C . GLU A 1 101 ? 3.834 -10.608 2.599 1.00 91.88 101 GLU A C 1
ATOM 771 O O . GLU A 1 101 ? 4.729 -10.140 1.902 1.00 91.88 101 GLU A O 1
ATOM 776 N N . THR A 1 102 ? 2.811 -9.862 3.022 1.00 92.62 102 THR A N 1
ATOM 777 C CA . THR A 1 102 ? 2.652 -8.440 2.694 1.00 92.62 102 THR A CA 1
ATOM 778 C C . THR A 1 102 ? 3.842 -7.633 3.193 1.00 92.62 102 THR A C 1
ATOM 780 O O . THR A 1 102 ? 4.360 -6.811 2.439 1.00 92.62 102 THR A O 1
ATOM 783 N N . LYS A 1 103 ? 4.323 -7.883 4.423 1.00 93.19 103 LYS A N 1
ATOM 784 C CA . LYS A 1 103 ? 5.535 -7.229 4.950 1.00 93.19 103 LYS A CA 1
ATOM 785 C C . LYS A 1 103 ? 6.735 -7.478 4.029 1.00 93.19 103 LYS A C 1
ATOM 787 O O . LYS A 1 103 ? 7.432 -6.529 3.676 1.00 93.19 103 LYS A O 1
ATOM 792 N N . ALA A 1 104 ? 6.952 -8.720 3.594 1.00 93.75 104 ALA A N 1
ATOM 793 C CA . ALA A 1 104 ? 8.043 -9.074 2.687 1.00 93.75 104 ALA A CA 1
ATOM 794 C C . ALA A 1 104 ? 7.903 -8.414 1.302 1.00 93.75 104 ALA A C 1
ATOM 796 O O . ALA A 1 104 ? 8.867 -7.819 0.815 1.00 93.75 104 ALA A O 1
ATOM 797 N N . CYS A 1 105 ? 6.709 -8.449 0.700 1.00 94.12 105 CYS A N 1
ATOM 798 C CA . CYS A 1 105 ? 6.424 -7.768 -0.566 1.00 94.12 105 CYS A CA 1
ATOM 799 C C . CYS A 1 105 ? 6.694 -6.268 -0.458 1.00 94.12 105 CYS A C 1
ATOM 801 O O . CYS A 1 105 ? 7.369 -5.695 -1.307 1.00 94.12 105 CYS A O 1
ATOM 803 N N . LEU A 1 106 ? 6.225 -5.626 0.610 1.00 93.31 106 LEU A N 1
ATOM 804 C CA . LEU A 1 106 ? 6.394 -4.193 0.797 1.00 93.31 106 LEU A CA 1
ATOM 805 C C . LEU A 1 106 ? 7.871 -3.805 0.980 1.00 93.31 106 LEU A C 1
ATOM 807 O O . LEU A 1 106 ? 8.314 -2.817 0.399 1.00 93.31 106 LEU A O 1
ATOM 811 N N . ILE A 1 107 ? 8.654 -4.608 1.711 1.00 93.81 107 ILE A N 1
ATOM 812 C CA . ILE A 1 107 ? 10.114 -4.441 1.818 1.00 93.81 107 ILE A CA 1
ATOM 813 C C . ILE A 1 107 ? 10.776 -4.568 0.438 1.00 93.81 107 ILE A C 1
ATOM 815 O O . ILE A 1 107 ? 11.615 -3.738 0.084 1.00 93.81 107 ILE A O 1
ATOM 819 N N . SER A 1 108 ? 10.397 -5.577 -0.353 1.00 92.56 108 SER A N 1
ATOM 820 C CA . SER A 1 108 ? 10.913 -5.771 -1.715 1.00 92.56 108 SER A CA 1
ATOM 821 C C . SER A 1 108 ? 10.615 -4.558 -2.603 1.00 92.56 108 SER A C 1
ATOM 823 O O . SER A 1 108 ? 11.534 -3.971 -3.175 1.00 92.56 108 SER A O 1
ATOM 825 N N . VAL A 1 109 ? 9.355 -4.112 -2.627 1.00 92.31 109 VAL A N 1
ATOM 826 C CA . VAL A 1 109 ? 8.900 -2.928 -3.371 1.00 92.31 109 VAL A CA 1
ATOM 827 C C . VAL A 1 109 ? 9.687 -1.683 -2.956 1.00 92.31 109 VAL A C 1
ATOM 829 O O . VAL A 1 109 ? 10.187 -0.960 -3.816 1.00 92.31 109 VAL A O 1
ATOM 832 N N . CYS A 1 110 ? 9.857 -1.439 -1.653 1.00 92.56 110 CYS A N 1
ATOM 833 C CA . CYS A 1 110 ? 10.584 -0.263 -1.171 1.00 92.56 110 CYS A CA 1
ATOM 834 C C . CYS A 1 110 ? 12.066 -0.286 -1.558 1.00 92.56 110 CYS A C 1
ATOM 836 O O . CYS A 1 110 ? 12.613 0.755 -1.919 1.00 92.56 110 CYS A O 1
ATOM 838 N N . ASN A 1 111 ? 12.720 -1.451 -1.517 1.00 91.12 111 ASN A N 1
ATOM 839 C CA . ASN A 1 111 ? 14.116 -1.579 -1.936 1.00 91.12 111 ASN A CA 1
ATOM 840 C C . ASN A 1 111 ? 14.284 -1.308 -3.435 1.00 91.12 111 ASN A C 1
ATOM 842 O O . ASN A 1 111 ? 15.168 -0.545 -3.824 1.00 91.12 111 ASN A O 1
ATOM 846 N N . GLN A 1 112 ? 13.413 -1.888 -4.262 1.00 90.12 112 GLN A N 1
ATOM 847 C CA . GLN A 1 112 ? 13.467 -1.730 -5.716 1.00 90.12 112 GLN A CA 1
ATOM 848 C C . GLN A 1 112 ? 13.168 -0.286 -6.142 1.00 90.12 112 GLN A C 1
ATOM 850 O O . GLN A 1 112 ? 13.900 0.297 -6.939 1.00 90.12 112 GLN A O 1
ATOM 855 N N . LEU A 1 113 ? 12.152 0.341 -5.542 1.00 89.25 113 LEU A N 1
ATOM 856 C CA . LEU A 1 113 ? 11.764 1.726 -5.836 1.00 89.25 113 LEU A CA 1
ATOM 857 C C . LEU A 1 113 ? 12.604 2.782 -5.101 1.00 89.25 113 LEU A C 1
ATOM 859 O O . LEU A 1 113 ? 12.408 3.974 -5.335 1.00 89.25 113 LEU A O 1
ATOM 863 N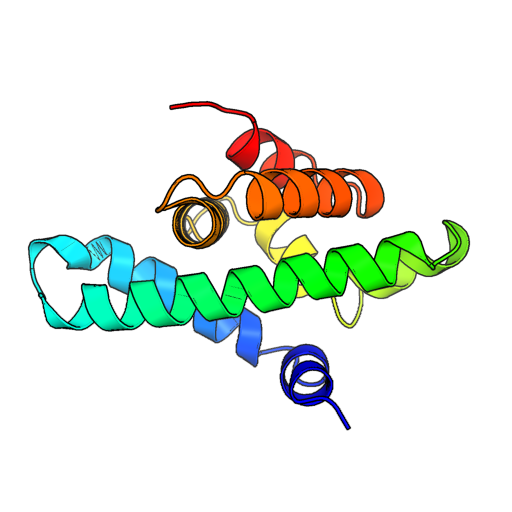 N . LYS A 1 114 ? 13.537 2.369 -4.232 1.00 90.19 114 LYS A N 1
ATOM 864 C CA . LYS A 1 114 ? 14.370 3.246 -3.389 1.00 90.19 114 LYS A CA 1
ATOM 865 C C . LYS A 1 114 ? 13.531 4.193 -2.516 1.00 90.19 114 LYS A C 1
ATOM 867 O O . LYS A 1 114 ? 13.704 5.408 -2.567 1.00 90.19 114 LYS A O 1
ATOM 872 N N . LEU A 1 115 ? 12.645 3.616 -1.701 1.00 91.75 115 LEU A N 1
ATOM 873 C CA . LEU A 1 115 ? 11.735 4.309 -0.773 1.00 91.75 115 LEU A CA 1
ATOM 874 C C . LEU A 1 115 ? 12.172 4.083 0.695 1.00 91.75 115 LEU A C 1
ATOM 876 O O . LEU A 1 115 ? 11.583 3.254 1.397 1.00 91.75 115 LEU A O 1
ATOM 880 N N . PRO A 1 116 ? 13.259 4.727 1.161 1.00 91.94 116 PRO A N 1
ATOM 881 C CA . PRO A 1 116 ? 13.875 4.425 2.454 1.00 91.94 116 PRO A CA 1
ATOM 882 C C . PRO A 1 116 ? 13.005 4.763 3.674 1.00 91.94 116 PRO A C 1
ATOM 884 O O . PRO A 1 116 ? 13.107 4.071 4.683 1.00 91.94 116 PRO A O 1
ATOM 887 N N . ARG A 1 117 ? 12.149 5.787 3.625 1.00 91.56 117 ARG A N 1
ATOM 888 C CA . ARG A 1 117 ? 11.306 6.189 4.765 1.00 91.56 117 ARG A CA 1
ATOM 889 C C . ARG A 1 117 ? 10.107 5.268 4.931 1.00 91.56 117 ARG A C 1
ATOM 891 O O . ARG A 1 117 ? 9.737 4.934 6.060 1.00 91.56 117 ARG A O 1
ATOM 898 N N . ILE A 1 118 ? 9.492 4.842 3.826 1.00 91.50 118 ILE A N 1
ATOM 899 C CA . ILE A 1 118 ? 8.465 3.794 3.876 1.00 91.50 118 ILE A CA 1
ATOM 900 C C . ILE A 1 118 ? 9.101 2.496 4.377 1.00 91.50 118 ILE A C 1
ATOM 902 O O . ILE A 1 118 ? 8.536 1.871 5.271 1.00 91.50 118 ILE A O 1
ATOM 906 N N . LEU A 1 119 ? 10.293 2.135 3.886 1.00 92.06 119 LEU A N 1
ATOM 907 C CA . LEU A 1 119 ? 11.027 0.965 4.373 1.00 92.06 119 LEU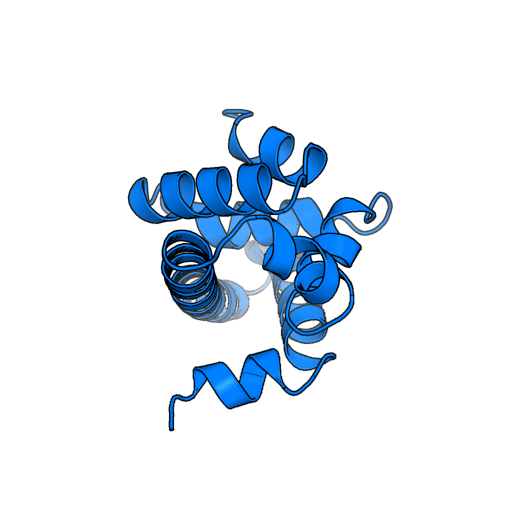 A CA 1
ATOM 908 C C . LEU A 1 119 ? 11.257 1.030 5.889 1.00 92.06 119 LEU A C 1
ATOM 910 O O . LEU A 1 119 ? 10.930 0.075 6.589 1.00 92.06 119 LEU A O 1
ATOM 914 N N . GLU A 1 120 ? 11.742 2.164 6.402 1.00 90.56 120 GLU A N 1
ATOM 915 C CA . GLU A 1 120 ? 11.934 2.378 7.840 1.00 90.56 120 GLU A CA 1
ATOM 916 C C . GLU A 1 120 ? 10.628 2.169 8.617 1.00 90.56 120 GLU A C 1
ATOM 918 O O . GLU A 1 120 ? 10.605 1.433 9.603 1.00 90.56 120 GLU A O 1
ATOM 923 N N . SER A 1 121 ? 9.515 2.718 8.125 1.00 87.88 121 SER A N 1
ATOM 924 C CA . SER A 1 121 ? 8.186 2.588 8.750 1.00 87.88 121 SER A CA 1
ATOM 925 C C . SER A 1 121 ? 7.677 1.138 8.813 1.00 87.88 121 SER A C 1
ATOM 927 O O . SER A 1 121 ? 6.737 0.840 9.541 1.00 87.88 121 SER A O 1
ATOM 929 N N . VAL A 1 122 ? 8.273 0.234 8.035 1.00 87.38 122 VAL A N 1
ATOM 930 C CA . VAL A 1 122 ? 7.850 -1.168 7.880 1.00 87.38 122 VAL A CA 1
ATOM 931 C C . VAL A 1 122 ? 8.770 -2.108 8.645 1.00 87.38 122 VAL A C 1
ATOM 933 O O . VAL A 1 122 ? 8.337 -3.154 9.129 1.00 87.38 122 VAL A O 1
ATOM 936 N N . THR A 1 123 ? 10.047 -1.743 8.754 1.00 84.50 123 THR A N 1
ATOM 937 C CA . THR A 1 123 ? 11.060 -2.495 9.501 1.00 84.50 123 THR A CA 1
ATOM 938 C C . THR A 1 123 ? 11.154 -2.087 10.964 1.00 84.50 123 THR A C 1
ATOM 940 O O . THR A 1 123 ? 11.736 -2.827 11.751 1.00 84.50 123 THR A O 1
ATOM 943 N N . THR A 1 124 ? 10.619 -0.924 11.335 1.00 74.12 124 THR A N 1
ATOM 944 C CA . THR A 1 124 ? 10.556 -0.510 12.737 1.00 74.12 124 THR A CA 1
ATOM 945 C C . THR A 1 124 ? 9.424 -1.280 13.408 1.00 74.12 124 THR A C 1
ATOM 947 O O . THR A 1 124 ? 8.261 -0.895 13.331 1.00 74.12 124 THR A O 1
ATOM 950 N N . ASP A 1 125 ? 9.769 -2.420 14.008 1.00 53.50 125 ASP A N 1
ATOM 951 C CA . ASP A 1 125 ? 8.901 -3.133 14.943 1.00 53.50 125 ASP A CA 1
ATOM 952 C C . ASP A 1 125 ? 8.586 -2.182 16.113 1.00 53.50 125 ASP A C 1
ATOM 954 O O . ASP A 1 125 ? 9.484 -1.779 16.857 1.00 53.50 125 ASP A O 1
ATOM 958 N N . GLY A 1 126 ? 7.323 -1.759 16.212 1.00 46.03 126 GLY A N 1
ATOM 959 C CA . GLY A 1 126 ? 6.783 -1.099 17.402 1.00 46.03 126 GLY A CA 1
ATOM 960 C C . GLY A 1 126 ? 6.591 -2.081 18.548 1.00 46.03 126 GLY A C 1
ATOM 961 O O . GLY A 1 126 ? 6.205 -3.238 18.269 1.00 46.03 126 GLY A O 1
#

Nearest PDB structures (foldseek):
  7bxo-assembly1_H  TM=3.562E-01  e=7.152E+00  Shewanella oneidensis MR-1

Foldseek 3Di:
DDPLCVLLQDPVNVVVLLVLLLVLVVCVVPDVVSVVSLLVSLVVLLVNLQVLLVVLVPDDLVPLVVCCVGSVVVLVVLLVDDDRCSLVSSLCSNCVPPPVSSLVSQCSNCVSNVSVSSNCSSPPDD

Mean predicted aligned error: 5.69 Å

pLDDT: mean 84.2, std 11.44, range [41.91, 94.12]

Organism: Schistosoma mansoni (NCBI:txid6183)

Sequence (126 aa):
MDAMCCYLSDPHILPCLIHIACGCQKQKSELPLVRGILADLNVLFKDIIKSVSSCLETMDDSNIAPLTTGELQWLANLENDDQFGFREAFTNCCLNDGDSETKACLISVCNQLKLPRILESVTTDG